Protein AF-A0A2S9GM62-F1 (afdb_monomer_lite)

Foldseek 3Di:
DVCPCVVVDDDPPDDDQDDDPPPCSVVVLVVQCVDPVDDDDDPLCVVPVDDDPPCPPHDVVSVVVVVVVVVVCCVVPVPPD

Secondary structure (DSSP, 8-state):
---GGGGG----S-------TTSSHHHHHHHHHT-TTS----HHHHH--SPPTT-TT--HHHHHHHHHHHHHHHHH-TT--

Radius of gyration: 16.21 Å; chains: 1; bounding box: 30×34×34 Å

pLDDT: mean 93.18, std 5.52, range [63.5, 97.06]

Sequence (81 aa):
KRHPEIFDIDIAAPMIIAGLPRTGTTHLHSLLAADPALRSLPYWEAQEPLPPPGEEGTIEPRRQRTGDALNISNTLMPYFQ

Structure (mmCIF, N/CA/C/O backbone):
data_AF-A0A2S9GM62-F1
#
_entry.id   AF-A0A2S9GM62-F1
#
loop_
_atom_site.group_PDB
_atom_site.id
_atom_site.type_symbol
_atom_site.label_atom_id
_atom_site.label_alt_id
_atom_site.label_comp_id
_atom_site.label_asym_id
_atom_site.label_entity_id
_atom_site.label_seq_id
_atom_site.pdbx_PDB_ins_code
_atom_site.Cartn_x
_atom_site.Cartn_y
_atom_site.Cartn_z
_atom_site.occupancy
_atom_site.B_iso_or_equiv
_atom_site.auth_seq_id
_atom_site.auth_comp_id
_atom_site.auth_asym_id
_atom_site.auth_atom_id
_atom_site.pdbx_PDB_model_num
ATOM 1 N N . LYS A 1 1 ? -5.023 2.194 21.431 1.00 65.62 1 LYS A N 1
ATOM 2 C CA . LYS A 1 1 ? -6.209 1.307 21.554 1.00 65.62 1 LYS A CA 1
ATOM 3 C C . LYS A 1 1 ? -7.505 2.054 21.186 1.00 65.62 1 LYS A C 1
ATOM 5 O O . LYS A 1 1 ? -8.435 2.045 21.974 1.00 65.62 1 LYS A O 1
ATOM 10 N N . ARG A 1 2 ? -7.562 2.750 20.037 1.00 84.56 2 ARG A N 1
ATOM 11 C CA . ARG A 1 2 ? -8.763 3.518 19.631 1.00 84.56 2 ARG A CA 1
ATOM 12 C C . ARG A 1 2 ? -9.791 2.646 18.888 1.00 84.56 2 ARG A C 1
ATOM 14 O O . ARG A 1 2 ? -10.973 2.912 19.004 1.00 84.56 2 ARG A O 1
ATOM 21 N N . HIS A 1 3 ? -9.312 1.588 18.230 1.00 87.00 3 HIS A N 1
ATOM 22 C CA . HIS A 1 3 ? -10.099 0.647 17.433 1.00 87.00 3 HIS A CA 1
ATOM 23 C C . HIS A 1 3 ? -9.749 -0.804 17.815 1.00 87.00 3 HIS A C 1
ATOM 25 O O . HIS A 1 3 ? -8.890 -1.411 17.168 1.00 87.00 3 HIS A O 1
ATOM 31 N N . PRO A 1 4 ? -10.260 -1.333 18.946 1.00 93.69 4 PRO A N 1
ATOM 32 C CA . PRO A 1 4 ? -10.017 -2.722 19.343 1.00 93.69 4 PRO A CA 1
ATOM 33 C C . PRO A 1 4 ? -10.631 -3.747 18.374 1.00 93.69 4 PRO A C 1
ATOM 35 O O . PRO A 1 4 ? -10.085 -4.835 18.248 1.00 93.69 4 PRO A O 1
ATOM 38 N N . GLU A 1 5 ? -11.691 -3.385 17.650 1.00 95.00 5 GLU A N 1
ATOM 39 C CA . GLU A 1 5 ? -12.402 -4.234 16.685 1.00 95.00 5 GLU A CA 1
ATOM 40 C C . GLU A 1 5 ? -11.532 -4.708 15.509 1.00 95.00 5 GLU A C 1
ATOM 42 O O . GLU A 1 5 ? -11.855 -5.688 14.849 1.00 95.00 5 GLU A O 1
ATOM 47 N N . ILE A 1 6 ? -10.401 -4.042 15.247 1.00 93.44 6 ILE A N 1
ATOM 48 C CA . ILE A 1 6 ? -9.475 -4.422 14.168 1.00 93.44 6 ILE A CA 1
ATOM 49 C C . ILE A 1 6 ? -8.863 -5.808 14.418 1.00 93.44 6 ILE A C 1
ATOM 51 O O . ILE A 1 6 ? -8.544 -6.511 13.464 1.00 93.44 6 ILE A O 1
ATOM 55 N N . PHE A 1 7 ? -8.711 -6.217 15.683 1.00 95.12 7 PHE A N 1
ATOM 56 C CA . PHE A 1 7 ? -8.177 -7.540 16.024 1.00 95.12 7 PHE A CA 1
ATOM 57 C C . PHE A 1 7 ? -9.125 -8.689 15.662 1.00 95.12 7 PHE A C 1
ATOM 59 O O . PHE A 1 7 ? -8.670 -9.826 15.568 1.00 95.12 7 PHE A O 1
ATOM 66 N N . ASP A 1 8 ? -10.404 -8.390 15.430 1.00 96.44 8 ASP A N 1
ATOM 67 C CA . ASP A 1 8 ? -11.421 -9.373 15.057 1.00 96.44 8 ASP A CA 1
ATOM 68 C C . ASP A 1 8 ? -11.564 -9.517 13.527 1.00 96.44 8 ASP A C 1
ATOM 70 O O . ASP A 1 8 ? -12.358 -10.328 13.049 1.00 96.44 8 ASP A O 1
ATOM 74 N N . ILE A 1 9 ? -10.812 -8.736 12.738 1.00 95.62 9 ILE A N 1
ATOM 75 C CA . ILE A 1 9 ? -10.845 -8.792 11.271 1.00 95.62 9 ILE A CA 1
ATOM 76 C C . ILE A 1 9 ? -10.020 -9.989 10.785 1.00 95.62 9 ILE A C 1
ATOM 78 O O . ILE A 1 9 ? -8.796 -10.004 10.920 1.00 95.62 9 ILE A O 1
ATOM 82 N N . ASP A 1 10 ? -10.684 -10.961 10.156 1.00 96.31 10 ASP A N 1
ATOM 83 C CA . ASP A 1 10 ? -10.014 -12.085 9.498 1.00 96.31 10 ASP A CA 1
ATOM 84 C C . ASP A 1 10 ? -9.468 -11.685 8.117 1.00 96.31 10 ASP A C 1
ATOM 86 O O . ASP A 1 10 ? -10.154 -11.049 7.310 1.00 96.31 10 ASP A O 1
ATOM 90 N N . ILE A 1 11 ? -8.227 -12.079 7.833 1.00 94.38 11 ILE A N 1
ATOM 91 C CA . ILE A 1 11 ? -7.570 -11.871 6.539 1.00 94.38 11 ILE A CA 1
ATOM 92 C C . ILE A 1 11 ? -7.519 -13.222 5.830 1.00 94.38 11 ILE A C 1
ATOM 94 O O . ILE A 1 11 ? -6.540 -13.966 5.926 1.00 94.38 11 ILE A O 1
ATOM 98 N N . ALA A 1 12 ? -8.588 -13.541 5.105 1.00 95.06 12 ALA A N 1
ATOM 99 C CA . ALA A 1 12 ? -8.701 -14.800 4.384 1.00 95.06 12 ALA A CA 1
ATOM 100 C C . ALA A 1 12 ? -7.801 -14.823 3.134 1.00 95.06 12 ALA A C 1
ATOM 102 O O . ALA A 1 12 ? -7.875 -13.939 2.284 1.00 95.06 12 ALA A O 1
ATOM 103 N N . ALA A 1 13 ? -6.985 -15.874 3.012 1.00 94.62 13 ALA A N 1
ATOM 104 C CA . ALA A 1 13 ? -6.159 -16.180 1.838 1.00 94.62 13 ALA A CA 1
ATOM 105 C C . ALA A 1 13 ? -5.292 -15.007 1.307 1.00 94.62 13 ALA A C 1
ATOM 107 O O . ALA A 1 13 ? -5.387 -14.652 0.128 1.00 94.62 13 ALA A O 1
ATOM 108 N N . PRO A 1 14 ? -4.408 -14.407 2.130 1.00 95.62 14 PRO A N 1
ATOM 109 C CA . PRO A 1 14 ? -3.523 -13.347 1.665 1.00 95.62 14 PRO A CA 1
ATOM 110 C C . PRO A 1 14 ? -2.511 -13.881 0.643 1.00 95.62 14 PRO A C 1
ATOM 112 O O . PRO A 1 14 ? -1.853 -14.900 0.861 1.00 95.62 14 PRO A O 1
ATOM 115 N N . MET A 1 15 ? -2.340 -13.155 -0.460 1.00 95.31 15 MET A N 1
ATOM 116 C CA . MET A 1 15 ? -1.308 -13.443 -1.455 1.00 95.31 15 MET A CA 1
ATOM 117 C C . MET A 1 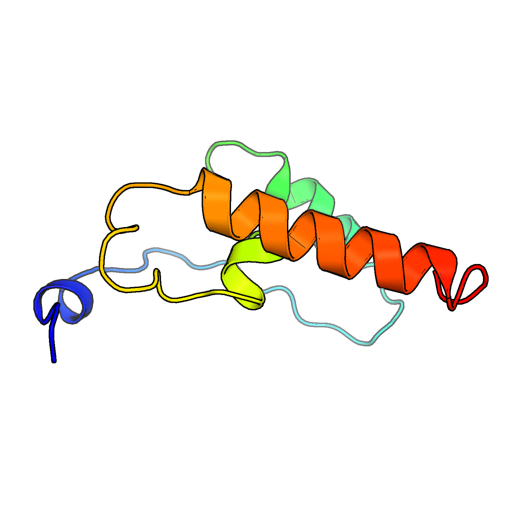15 ? -0.056 -12.618 -1.160 1.00 95.31 15 MET A C 1
ATOM 119 O O . MET A 1 15 ? -0.107 -11.390 -1.123 1.00 95.31 15 MET A O 1
ATOM 123 N N . ILE A 1 16 ? 1.081 -13.291 -0.976 1.00 95.81 16 ILE A N 1
ATOM 124 C CA . ILE A 1 16 ? 2.369 -12.647 -0.696 1.00 95.81 16 ILE A CA 1
ATOM 125 C C . ILE A 1 16 ? 3.292 -12.849 -1.895 1.00 95.81 16 ILE A C 1
ATOM 127 O O . ILE A 1 16 ? 3.594 -13.980 -2.274 1.00 95.81 16 ILE A O 1
ATOM 131 N N . ILE A 1 17 ? 3.768 -11.748 -2.477 1.00 95.69 17 ILE A N 1
ATOM 132 C CA . ILE A 1 17 ? 4.765 -11.775 -3.549 1.00 95.69 17 ILE A CA 1
ATOM 133 C C . ILE A 1 17 ? 6.146 -11.625 -2.917 1.00 95.69 17 ILE A C 1
ATOM 135 O O . ILE A 1 17 ? 6.461 -10.588 -2.337 1.00 95.69 17 ILE A O 1
ATOM 139 N N . ALA A 1 18 ? 6.979 -12.651 -3.059 1.00 96.00 18 ALA A N 1
ATOM 140 C CA . ALA A 1 18 ? 8.367 -12.641 -2.618 1.00 96.00 18 ALA A CA 1
ATOM 141 C C . ALA A 1 18 ? 9.291 -13.027 -3.779 1.00 96.00 18 ALA A C 1
ATOM 143 O O . ALA A 1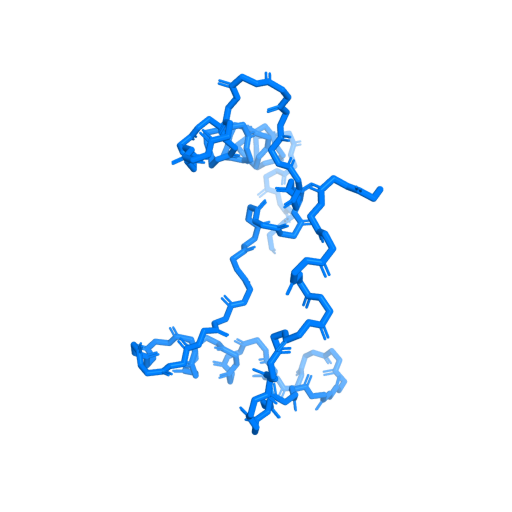 18 ? 8.948 -13.863 -4.613 1.00 96.00 18 ALA A O 1
ATOM 144 N N . GLY A 1 19 ? 10.468 -12.411 -3.838 1.00 94.75 19 GLY A N 1
ATOM 145 C CA . GLY A 1 19 ? 11.456 -12.654 -4.883 1.00 94.75 19 GLY A CA 1
ATOM 146 C C . GLY A 1 19 ? 12.617 -11.672 -4.789 1.00 94.75 19 GLY A C 1
ATOM 147 O O . GLY A 1 19 ? 12.549 -10.680 -4.062 1.00 94.75 19 GLY A O 1
ATOM 148 N N . LEU A 1 20 ? 13.694 -11.946 -5.525 1.00 97.06 20 LEU A N 1
ATOM 149 C CA . LEU A 1 20 ? 14.827 -11.027 -5.591 1.00 97.06 20 LEU A CA 1
ATOM 150 C C . LEU A 1 20 ? 14.424 -9.729 -6.309 1.00 97.06 20 LEU A C 1
ATOM 152 O O . LEU A 1 20 ? 13.577 -9.761 -7.215 1.00 97.06 20 LEU A O 1
ATOM 156 N N . PRO A 1 21 ? 15.054 -8.588 -5.981 1.00 94.00 21 PRO A N 1
ATOM 157 C CA . PRO A 1 21 ? 14.921 -7.387 -6.791 1.00 94.00 21 PRO A CA 1
ATOM 158 C C . PRO A 1 21 ? 15.195 -7.705 -8.267 1.00 94.00 21 PRO A C 1
ATOM 160 O O . PRO A 1 21 ? 16.097 -8.477 -8.583 1.00 94.00 21 PRO A O 1
ATOM 163 N N . ARG A 1 22 ? 14.429 -7.089 -9.177 1.00 93.94 22 ARG A N 1
ATOM 164 C CA . ARG A 1 22 ? 14.573 -7.243 -10.642 1.00 93.94 22 ARG A CA 1
ATOM 165 C C . ARG A 1 22 ? 14.166 -8.612 -11.221 1.00 93.94 22 ARG A C 1
ATOM 167 O O . ARG A 1 22 ? 14.511 -8.904 -12.358 1.00 93.94 22 ARG A O 1
ATOM 174 N N . THR A 1 23 ? 13.363 -9.406 -10.509 1.00 96.62 23 THR A N 1
ATOM 175 C CA . THR A 1 23 ? 12.796 -10.684 -11.013 1.00 96.62 23 THR A CA 1
ATOM 176 C C . THR A 1 23 ? 11.357 -10.577 -11.532 1.00 96.62 23 THR A C 1
ATOM 178 O O . THR A 1 23 ? 10.660 -11.574 -11.682 1.00 96.62 23 THR A O 1
ATOM 181 N N . GLY A 1 24 ? 10.883 -9.357 -11.807 1.00 95.69 24 GLY A N 1
ATOM 182 C CA . GLY A 1 24 ? 9.524 -9.125 -12.308 1.00 95.69 24 GLY A CA 1
ATOM 183 C C . GLY A 1 24 ? 8.435 -9.089 -11.229 1.00 95.69 24 GLY A C 1
ATOM 184 O O . GLY A 1 24 ? 7.261 -8.976 -11.572 1.00 95.69 24 GLY A O 1
ATOM 185 N N . THR A 1 25 ? 8.793 -9.102 -9.940 1.00 96.62 25 THR A N 1
ATOM 186 C CA . THR A 1 25 ? 7.836 -9.003 -8.819 1.00 96.62 25 THR A CA 1
ATOM 187 C C . THR A 1 25 ? 6.948 -7.761 -8.901 1.00 96.62 25 THR A C 1
ATOM 189 O O . THR A 1 25 ? 5.755 -7.857 -8.637 1.00 96.62 25 THR A O 1
ATOM 192 N N . THR A 1 26 ? 7.481 -6.619 -9.347 1.00 94.88 26 THR A N 1
ATOM 193 C CA . THR A 1 26 ? 6.692 -5.398 -9.590 1.00 94.88 26 THR A CA 1
ATOM 194 C C . THR A 1 26 ? 5.637 -5.601 -10.676 1.00 94.88 26 THR A C 1
ATOM 196 O O . THR A 1 26 ? 4.501 -5.177 -10.509 1.00 94.88 26 THR A O 1
ATOM 199 N N . HIS A 1 27 ? 5.990 -6.268 -11.780 1.00 96.31 27 HIS A N 1
ATOM 200 C CA . HIS A 1 27 ? 5.049 -6.517 -12.871 1.00 96.31 27 HIS A CA 1
ATOM 201 C C . HIS A 1 27 ? 3.940 -7.477 -12.433 1.00 96.31 27 HIS A C 1
ATOM 203 O O . HIS A 1 27 ? 2.766 -7.192 -12.649 1.00 96.31 27 HIS A O 1
ATOM 209 N N . LEU A 1 28 ? 4.305 -8.563 -11.745 1.00 96.62 28 LEU A N 1
ATOM 210 C CA . LEU A 1 28 ? 3.341 -9.498 -11.165 1.00 96.62 28 LEU A CA 1
ATOM 211 C C . LEU A 1 28 ? 2.406 -8.804 -10.164 1.00 96.62 28 LEU A C 1
ATOM 213 O O . LEU A 1 28 ? 1.198 -9.014 -10.214 1.00 96.62 28 LEU A O 1
ATOM 217 N N . HIS A 1 29 ? 2.950 -7.948 -9.294 1.00 96.31 29 HIS A N 1
ATOM 218 C CA . HIS A 1 29 ? 2.154 -7.156 -8.358 1.00 96.31 29 HIS A CA 1
ATOM 219 C C . HIS A 1 29 ? 1.144 -6.271 -9.091 1.00 96.31 29 HIS A C 1
ATOM 221 O O . HIS A 1 29 ? -0.032 -6.285 -8.744 1.00 96.31 29 HIS A O 1
ATOM 227 N N . SER A 1 30 ? 1.572 -5.545 -10.130 1.00 95.44 30 SER A N 1
ATOM 228 C CA . SER A 1 30 ? 0.678 -4.693 -10.921 1.00 95.44 30 SER A CA 1
ATOM 229 C C . SER A 1 30 ? -0.416 -5.479 -11.646 1.00 95.44 30 SER A C 1
ATOM 231 O O . SER A 1 30 ? -1.537 -4.991 -11.738 1.00 95.44 30 SER A O 1
ATOM 233 N N . LEU A 1 31 ? -0.117 -6.687 -12.140 1.00 96.62 31 LEU A N 1
ATOM 234 C CA . LEU A 1 31 ? -1.121 -7.552 -12.767 1.00 96.62 31 LEU A CA 1
ATOM 235 C C . LEU A 1 31 ? -2.185 -8.010 -11.764 1.00 96.62 31 LEU A C 1
ATOM 237 O O . LEU A 1 31 ? -3.371 -7.918 -12.060 1.00 96.62 31 LEU A O 1
ATOM 241 N N . LEU A 1 32 ? -1.775 -8.463 -10.577 1.00 96.31 32 LEU A N 1
ATOM 242 C CA . LEU A 1 32 ? -2.711 -8.880 -9.527 1.00 96.31 32 LEU A CA 1
ATOM 243 C C . LEU A 1 32 ? -3.524 -7.696 -8.983 1.00 96.31 32 LEU A C 1
ATOM 245 O O . LEU A 1 32 ? -4.713 -7.834 -8.729 1.00 96.31 32 LEU A O 1
ATOM 249 N N . ALA A 1 33 ? -2.909 -6.518 -8.854 1.00 95.88 33 ALA A N 1
ATOM 250 C CA . ALA A 1 33 ? -3.574 -5.302 -8.385 1.00 95.88 33 ALA A CA 1
ATOM 251 C C . ALA A 1 33 ? -4.652 -4.765 -9.348 1.00 95.88 33 ALA A C 1
ATOM 253 O O . ALA A 1 33 ? -5.456 -3.926 -8.948 1.00 95.88 33 ALA A O 1
ATOM 254 N N . ALA A 1 34 ? -4.665 -5.209 -10.609 1.00 96.19 34 ALA A N 1
ATOM 255 C CA . ALA A 1 34 ? -5.687 -4.822 -11.579 1.00 96.19 34 ALA A CA 1
ATOM 256 C C . ALA A 1 34 ? -7.018 -5.572 -11.385 1.00 96.19 34 ALA A C 1
ATOM 258 O O . ALA A 1 34 ? -8.039 -5.134 -11.918 1.00 96.19 34 ALA A O 1
ATOM 259 N N . ASP A 1 35 ? -7.019 -6.687 -10.647 1.00 96.56 35 ASP A N 1
ATOM 260 C CA . ASP A 1 35 ? -8.235 -7.434 -10.335 1.00 96.56 35 ASP A CA 1
ATOM 261 C C . ASP A 1 35 ? -9.010 -6.737 -9.198 1.00 96.56 35 ASP A C 1
ATOM 263 O O . ASP A 1 35 ? -8.494 -6.647 -8.083 1.00 96.56 35 ASP A O 1
ATOM 267 N N . PRO A 1 36 ? -10.255 -6.269 -9.422 1.00 95.00 36 PRO A N 1
ATOM 268 C CA . PRO A 1 36 ? -11.057 -5.621 -8.384 1.00 95.00 36 PRO A CA 1
ATOM 269 C C . PRO A 1 36 ? -11.448 -6.552 -7.224 1.00 95.00 36 PRO A C 1
ATOM 271 O O . PRO A 1 36 ? -11.877 -6.060 -6.180 1.00 95.00 36 PRO A O 1
ATOM 274 N N . ALA A 1 37 ? -11.328 -7.875 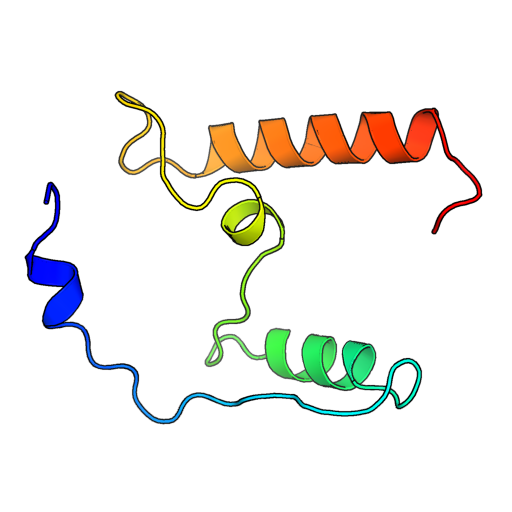-7.384 1.00 94.88 37 ALA A N 1
ATOM 275 C CA . ALA A 1 37 ? -11.523 -8.832 -6.298 1.00 94.88 37 ALA A CA 1
ATOM 276 C C . ALA A 1 37 ? -10.329 -8.882 -5.328 1.00 94.88 37 ALA A C 1
ATOM 278 O O . ALA A 1 37 ? -10.463 -9.397 -4.216 1.00 94.88 37 ALA A O 1
ATOM 279 N N . LEU A 1 38 ? -9.169 -8.348 -5.725 1.00 95.00 38 LEU A N 1
ATOM 280 C CA . LEU A 1 38 ? -7.958 -8.302 -4.917 1.00 95.00 38 LEU A CA 1
ATOM 281 C C . LEU A 1 38 ? -7.701 -6.883 -4.406 1.00 95.00 38 LEU A C 1
ATOM 283 O O . LEU A 1 38 ? -7.893 -5.886 -5.099 1.00 95.00 38 LEU A O 1
ATOM 287 N N . ARG A 1 39 ? -7.203 -6.783 -3.171 1.00 94.88 39 ARG A N 1
ATOM 288 C CA . ARG A 1 39 ? -6.746 -5.516 -2.594 1.00 94.88 39 ARG A CA 1
ATOM 289 C C . ARG A 1 39 ? -5.223 -5.500 -2.526 1.00 94.88 39 ARG A C 1
ATOM 291 O O . ARG A 1 39 ? -4.635 -6.194 -1.703 1.00 94.88 39 ARG A O 1
ATOM 298 N N . SER A 1 40 ? -4.589 -4.655 -3.335 1.00 95.44 40 SER A N 1
ATOM 299 C CA . SER A 1 40 ? -3.179 -4.278 -3.158 1.00 95.44 40 SER A CA 1
ATOM 300 C C . SER A 1 40 ? -3.047 -3.095 -2.199 1.00 95.44 40 SER A C 1
ATOM 302 O O . S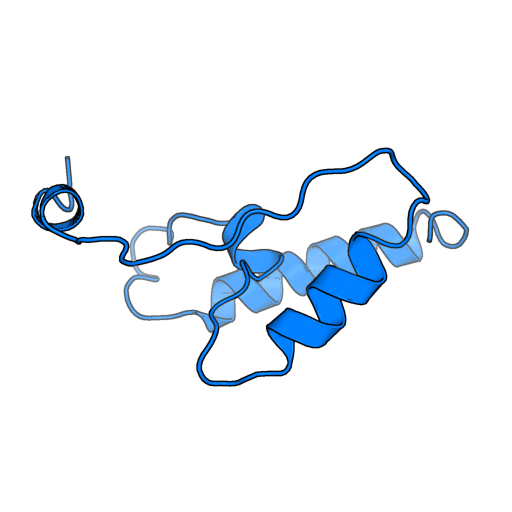ER A 1 40 ? -3.938 -2.247 -2.172 1.00 95.44 40 SER A O 1
ATOM 304 N N . LEU A 1 41 ? -1.927 -2.985 -1.477 1.00 94.81 41 LEU A N 1
ATOM 305 C CA . LEU A 1 41 ? -1.630 -1.828 -0.626 1.00 94.81 41 LEU A CA 1
ATOM 306 C C . LEU A 1 41 ? -1.311 -0.595 -1.497 1.00 94.81 41 LEU A C 1
ATOM 308 O O . LEU A 1 41 ? -0.270 -0.579 -2.160 1.00 94.81 41 LEU A O 1
ATOM 312 N N . PRO A 1 42 ? -2.155 0.451 -1.510 1.00 94.00 42 PRO A N 1
ATOM 313 C CA . PRO A 1 42 ? -1.849 1.682 -2.223 1.00 94.00 42 PRO A CA 1
ATOM 314 C C . PRO A 1 42 ? -0.657 2.399 -1.586 1.00 94.00 42 PRO A C 1
ATOM 316 O O . PRO A 1 42 ? -0.500 2.405 -0.365 1.00 94.00 42 PRO A O 1
ATOM 319 N N . TYR A 1 43 ? 0.141 3.089 -2.402 1.00 94.19 43 TYR A N 1
ATOM 320 C CA . TYR A 1 43 ? 1.328 3.799 -1.914 1.00 94.19 43 TYR A CA 1
ATOM 321 C C . TYR A 1 43 ? 1.010 4.811 -0.798 1.00 94.19 43 TYR A C 1
ATOM 323 O O . TYR A 1 43 ? 1.726 4.877 0.196 1.00 94.19 43 TYR A O 1
ATOM 331 N N . TRP A 1 44 ? -0.103 5.543 -0.911 1.00 95.44 44 TRP A N 1
ATOM 332 C CA . TRP A 1 44 ? -0.522 6.514 0.104 1.00 95.44 44 TRP A CA 1
ATOM 333 C C . TRP A 1 44 ? -0.905 5.866 1.446 1.00 95.44 44 TRP A C 1
ATOM 335 O O . TRP A 1 44 ? -0.646 6.466 2.482 1.00 95.44 44 TRP A O 1
ATOM 345 N N . GLU A 1 45 ? -1.456 4.642 1.460 1.00 95.25 45 GLU A N 1
ATOM 346 C CA . GLU A 1 45 ? -1.737 3.914 2.714 1.00 95.25 45 GLU A CA 1
ATOM 347 C C . GLU A 1 45 ? -0.439 3.475 3.395 1.00 95.25 45 GLU A C 1
ATOM 349 O O . GLU A 1 45 ? -0.361 3.454 4.619 1.00 95.25 45 GLU A O 1
ATOM 354 N N . ALA A 1 46 ? 0.593 3.150 2.610 1.00 94.75 46 ALA A N 1
ATOM 355 C CA . ALA A 1 46 ? 1.905 2.805 3.144 1.00 94.75 46 ALA A CA 1
ATOM 356 C C . ALA A 1 46 ? 2.625 4.021 3.756 1.00 94.75 46 ALA A C 1
ATOM 358 O O . ALA A 1 46 ? 3.329 3.869 4.752 1.00 94.75 46 ALA A O 1
ATOM 359 N N . GLN A 1 47 ? 2.459 5.214 3.168 1.00 94.25 47 GLN A N 1
ATOM 360 C CA . GLN A 1 47 ? 3.061 6.454 3.675 1.00 94.25 47 GLN A CA 1
ATOM 361 C C . GLN A 1 47 ? 2.281 7.047 4.860 1.00 94.25 47 GLN A C 1
ATOM 363 O O . GLN A 1 47 ? 2.884 7.458 5.849 1.00 94.25 47 GLN A O 1
ATOM 368 N N . GLU A 1 48 ? 0.946 7.065 4.787 1.00 93.81 48 GLU A N 1
ATOM 369 C CA . GLU A 1 48 ? 0.056 7.617 5.816 1.00 93.81 48 GLU A CA 1
ATOM 370 C C . GLU A 1 48 ? -1.002 6.582 6.264 1.00 93.81 48 GLU A C 1
ATOM 372 O O . GLU A 1 48 ? -2.188 6.690 5.919 1.00 93.81 48 GLU A O 1
ATOM 377 N N . PRO A 1 49 ? -0.611 5.568 7.063 1.00 91.75 49 PRO A N 1
ATOM 378 C CA . PRO A 1 49 ? -1.497 4.459 7.425 1.00 91.75 49 PRO A CA 1
ATOM 379 C C . PRO A 1 49 ? -2.658 4.885 8.328 1.00 91.75 49 PRO A C 1
ATOM 381 O O . PRO A 1 49 ? -3.763 4.351 8.222 1.00 91.75 49 PRO A O 1
ATOM 384 N N . LEU A 1 50 ? -2.429 5.867 9.202 1.00 90.94 50 LEU A N 1
ATOM 385 C CA . LEU A 1 50 ? -3.420 6.350 10.158 1.00 90.94 50 LEU A CA 1
ATOM 386 C C . LEU A 1 50 ? -3.898 7.751 9.763 1.00 90.94 50 LEU A C 1
ATOM 388 O O . LEU A 1 50 ? -3.059 8.618 9.510 1.00 90.94 50 LEU A O 1
ATOM 392 N N . PRO A 1 51 ? -5.218 8.003 9.733 1.00 89.31 51 PRO A N 1
ATOM 393 C CA . PRO A 1 51 ? -5.724 9.352 9.545 1.00 89.31 51 PRO A CA 1
ATOM 394 C C . PRO A 1 51 ? -5.381 10.227 10.767 1.00 89.31 51 PRO A C 1
ATOM 396 O O . PRO A 1 51 ? -5.472 9.757 11.909 1.00 89.3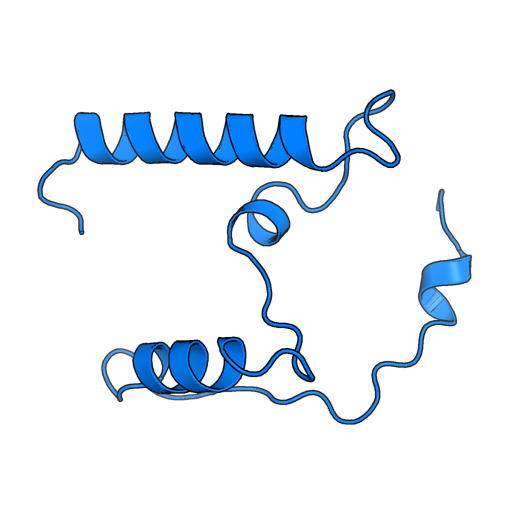1 51 PRO A O 1
ATOM 399 N N . PRO A 1 52 ? -5.011 11.500 10.555 1.00 88.75 52 PRO A N 1
ATOM 400 C CA . PRO A 1 52 ? -4.968 12.500 11.614 1.00 88.75 52 PRO A CA 1
ATOM 401 C C . PRO A 1 52 ? -6.345 12.704 12.275 1.00 88.75 52 PRO A C 1
ATOM 403 O O . PRO A 1 52 ? -7.375 12.439 11.647 1.00 88.75 52 PRO A O 1
ATOM 406 N N . PRO A 1 53 ? -6.395 13.221 13.518 1.00 88.12 53 PRO A N 1
ATOM 407 C CA . PRO A 1 53 ? -7.655 13.600 14.154 1.00 88.12 53 PRO A CA 1
ATOM 408 C C . PRO A 1 53 ? -8.440 14.606 13.302 1.00 88.12 53 PRO A C 1
ATOM 410 O O . PRO A 1 53 ? -7.883 15.621 12.889 1.00 88.12 53 PRO A O 1
ATOM 413 N N . GLY A 1 54 ? -9.728 14.351 13.070 1.00 87.62 54 GLY A N 1
ATOM 414 C CA . GLY A 1 54 ? -10.604 15.195 12.251 1.00 87.62 54 GLY A CA 1
ATOM 415 C C . GLY A 1 54 ? -10.625 14.843 10.761 1.00 87.62 54 GLY A C 1
ATOM 416 O O . GLY A 1 54 ? -11.452 15.383 10.031 1.00 87.62 54 GLY A O 1
ATOM 417 N N . GLU A 1 55 ? -9.766 13.927 10.307 1.00 90.00 55 GLU A N 1
ATOM 418 C CA . GLU A 1 55 ? -9.783 13.381 8.941 1.00 90.00 55 GLU A CA 1
ATOM 419 C C . GLU A 1 55 ? -10.366 11.955 8.893 1.00 90.00 55 GLU A C 1
ATOM 421 O O . GLU A 1 55 ? -10.329 11.295 7.848 1.00 90.00 55 GLU A O 1
ATOM 426 N N . GLU A 1 56 ? -10.913 11.451 10.008 1.00 87.69 56 GLU A N 1
ATOM 427 C CA . GLU A 1 56 ? -11.499 10.113 10.067 1.00 87.69 56 GLU A CA 1
ATOM 428 C C . GLU A 1 56 ? -12.638 9.951 9.041 1.00 87.69 56 GLU A C 1
ATOM 430 O O . GLU A 1 56 ? -13.502 10.810 8.889 1.00 87.69 56 GLU A O 1
ATOM 435 N N . GLY A 1 57 ? -12.640 8.834 8.306 1.00 84.25 57 GLY A N 1
ATOM 436 C CA . GLY A 1 57 ? -13.641 8.564 7.265 1.00 84.25 57 GLY A CA 1
ATOM 437 C C . GLY A 1 57 ? -13.378 9.249 5.919 1.00 84.25 57 GLY A C 1
ATOM 438 O O . GLY A 1 57 ? -14.092 8.975 4.956 1.00 84.25 57 GLY A O 1
ATOM 439 N N . THR A 1 58 ? -12.332 10.074 5.809 1.00 90.62 58 THR A N 1
ATOM 440 C CA . THR A 1 58 ? -11.901 10.671 4.538 1.00 90.62 58 THR A CA 1
ATOM 441 C C . THR A 1 58 ? -10.548 10.118 4.085 1.00 90.62 58 THR A C 1
ATOM 443 O O . THR A 1 58 ? -9.678 9.765 4.884 1.00 90.62 58 THR A O 1
ATOM 446 N N . ILE A 1 59 ? -10.378 9.989 2.769 1.00 92.88 59 ILE A N 1
ATOM 447 C CA . ILE A 1 59 ? -9.148 9.465 2.150 1.00 92.88 59 ILE A CA 1
ATOM 448 C C . ILE A 1 59 ? -8.372 10.580 1.440 1.00 92.88 59 ILE A C 1
ATOM 450 O O . ILE A 1 59 ? -7.141 10.572 1.422 1.00 92.88 59 ILE A O 1
ATOM 454 N N . GLU A 1 60 ? -9.091 11.548 0.873 1.00 94.69 60 GLU A N 1
ATOM 455 C CA . GLU A 1 60 ? -8.535 12.542 -0.043 1.00 94.69 60 GLU A CA 1
ATOM 456 C C . GLU A 1 60 ? -7.387 13.382 0.538 1.00 94.69 60 GLU A C 1
ATOM 458 O O . GLU A 1 60 ? -6.367 13.500 -0.141 1.00 94.69 60 GLU A O 1
ATOM 463 N N . PRO A 1 61 ? -7.444 13.876 1.793 1.00 94.69 61 PRO A N 1
ATOM 464 C CA . PRO A 1 61 ? -6.346 14.671 2.346 1.00 94.69 61 PRO A CA 1
ATOM 465 C C . PRO A 1 61 ? -5.000 13.928 2.353 1.00 94.69 61 PRO A C 1
ATOM 467 O O . PRO A 1 61 ? -3.968 14.499 2.003 1.00 94.69 61 PRO A O 1
ATOM 470 N N . ARG A 1 62 ? -5.010 12.626 2.672 1.00 94.19 62 ARG A N 1
ATOM 471 C CA . ARG A 1 62 ? -3.811 11.769 2.683 1.00 94.19 62 ARG A CA 1
ATOM 472 C C . ARG A 1 62 ? -3.279 11.495 1.281 1.00 94.19 62 ARG A C 1
ATOM 474 O O . ARG A 1 62 ? -2.067 11.506 1.057 1.00 94.19 62 ARG A O 1
ATOM 481 N N . ARG A 1 63 ? -4.181 11.265 0.321 1.00 95.06 63 ARG A N 1
ATOM 482 C CA . ARG A 1 63 ? -3.807 11.080 -1.090 1.00 95.06 63 ARG A CA 1
ATOM 483 C C . ARG A 1 63 ? -3.169 12.338 -1.657 1.00 95.06 63 ARG A C 1
ATOM 485 O O . ARG A 1 63 ? -2.132 12.222 -2.305 1.00 95.06 63 ARG A O 1
ATOM 492 N N . GLN A 1 64 ? -3.743 13.504 -1.364 1.00 95.44 64 GLN A N 1
ATOM 493 C CA . GLN A 1 64 ? -3.219 14.787 -1.815 1.00 95.44 64 GLN A CA 1
ATOM 494 C C . GLN A 1 64 ? -1.815 15.031 -1.257 1.00 95.44 64 GLN A C 1
ATOM 496 O O . GLN A 1 64 ? -0.885 15.222 -2.035 1.00 95.44 64 GLN A O 1
ATOM 501 N N . ARG A 1 65 ? -1.621 14.902 0.064 1.00 95.06 65 ARG A N 1
ATOM 502 C CA . ARG A 1 65 ? -0.298 15.068 0.695 1.00 95.06 65 ARG A CA 1
ATOM 503 C C . ARG A 1 65 ? 0.752 14.114 0.131 1.00 95.06 65 ARG A C 1
ATOM 505 O O . ARG A 1 65 ? 1.870 14.533 -0.167 1.00 95.06 65 ARG A O 1
ATOM 512 N N . THR A 1 66 ? 0.389 12.845 -0.064 1.00 95.88 66 THR A N 1
ATOM 513 C CA . THR A 1 66 ? 1.294 11.859 -0.675 1.00 95.88 66 THR A CA 1
ATOM 514 C C . THR A 1 66 ? 1.636 12.238 -2.119 1.00 95.88 66 THR A C 1
ATOM 516 O O . THR A 1 66 ? 2.792 12.127 -2.527 1.00 95.88 66 THR A O 1
ATOM 519 N N . GLY A 1 67 ? 0.649 12.692 -2.896 1.00 96.12 67 GLY A N 1
ATOM 520 C CA . GLY A 1 67 ? 0.844 13.165 -4.265 1.00 96.12 67 GLY A CA 1
ATOM 521 C C . GLY A 1 67 ? 1.766 14.381 -4.334 1.00 96.12 67 GLY A C 1
ATOM 522 O O . GLY A 1 67 ? 2.697 14.397 -5.136 1.00 96.12 67 GLY A O 1
ATOM 523 N N . ASP A 1 68 ? 1.574 15.357 -3.448 1.00 96.50 68 ASP A N 1
ATOM 524 C CA . ASP A 1 68 ? 2.408 16.556 -3.356 1.00 96.50 68 ASP A CA 1
ATOM 525 C C . ASP A 1 68 ? 3.857 16.204 -2.997 1.00 96.50 68 ASP A C 1
ATOM 527 O O . ASP A 1 68 ? 4.792 16.669 -3.652 1.00 96.50 68 ASP A O 1
ATOM 531 N N . ALA A 1 69 ? 4.059 15.313 -2.022 1.00 94.50 69 ALA A N 1
ATOM 532 C CA . ALA A 1 69 ? 5.387 14.829 -1.650 1.00 94.50 69 ALA A CA 1
ATOM 533 C C . ALA A 1 69 ? 6.079 14.086 -2.807 1.00 94.50 69 ALA A C 1
ATOM 535 O O . ALA A 1 69 ? 7.267 14.301 -3.070 1.00 94.50 69 ALA A O 1
ATOM 536 N N . LEU A 1 70 ? 5.336 13.248 -3.538 1.00 93.81 70 LEU A N 1
ATOM 537 C CA . LEU A 1 70 ? 5.847 12.547 -4.715 1.00 93.81 70 LEU A CA 1
ATOM 538 C C . LEU A 1 70 ? 6.229 13.525 -5.834 1.00 93.81 70 LEU A C 1
ATOM 540 O O . LEU A 1 70 ? 7.286 13.375 -6.445 1.00 93.81 70 LEU A O 1
ATOM 544 N N . ASN A 1 71 ? 5.416 14.555 -6.069 1.00 95.19 71 ASN A N 1
ATOM 545 C CA . ASN A 1 71 ? 5.701 15.593 -7.058 1.00 95.19 71 ASN A CA 1
ATOM 546 C C . ASN A 1 71 ? 6.967 16.385 -6.710 1.00 95.19 71 ASN A C 1
ATOM 548 O O . ASN A 1 71 ? 7.791 16.639 -7.590 1.00 95.19 71 ASN A O 1
ATOM 552 N N . ILE A 1 72 ? 7.161 16.726 -5.432 1.00 95.31 72 ILE A N 1
ATOM 553 C CA . ILE A 1 72 ? 8.387 17.381 -4.958 1.00 95.31 72 ILE A CA 1
ATOM 554 C C . ILE A 1 72 ? 9.598 16.477 -5.213 1.00 95.31 72 ILE A C 1
ATOM 556 O O . ILE A 1 72 ? 10.591 16.939 -5.772 1.00 95.31 72 ILE A O 1
ATOM 560 N N . SER A 1 73 ? 9.504 15.187 -4.869 1.00 93.44 73 SER A N 1
ATOM 561 C CA . SER A 1 73 ? 10.574 14.209 -5.108 1.00 93.44 73 SER A CA 1
ATOM 562 C C . SER A 1 73 ? 10.946 14.119 -6.592 1.00 93.44 73 SER A C 1
ATOM 564 O O . SER A 1 73 ? 12.112 14.275 -6.948 1.00 93.44 73 SER A O 1
ATOM 566 N N . ASN A 1 74 ? 9.948 13.977 -7.469 1.00 93.50 74 ASN A N 1
ATOM 567 C CA . ASN A 1 74 ? 10.147 13.934 -8.920 1.00 93.50 74 ASN A CA 1
ATOM 568 C C . ASN A 1 74 ? 10.763 15.229 -9.473 1.00 93.50 74 ASN A C 1
ATOM 570 O O . ASN A 1 74 ? 11.531 15.188 -10.429 1.00 93.50 74 ASN A O 1
ATOM 574 N N . THR A 1 75 ? 10.444 16.378 -8.872 1.00 95.88 75 THR A N 1
ATOM 575 C CA . THR A 1 75 ? 10.981 17.681 -9.291 1.00 95.88 75 THR A CA 1
ATOM 576 C C . THR A 1 75 ? 12.441 17.851 -8.870 1.00 95.88 75 THR A C 1
ATOM 578 O O . THR A 1 75 ? 13.260 18.323 -9.655 1.00 95.88 75 THR A O 1
ATOM 581 N N . LEU A 1 76 ? 12.781 17.474 -7.634 1.00 96.12 76 LEU A N 1
ATOM 582 C CA . LEU A 1 76 ? 14.129 17.643 -7.083 1.00 96.12 76 LEU A CA 1
ATOM 583 C C . LEU A 1 76 ? 15.107 16.569 -7.573 1.00 96.12 76 LEU A C 1
ATOM 585 O O . LEU A 1 76 ? 16.304 16.831 -7.680 1.00 96.12 76 LEU A O 1
ATOM 589 N N . MET A 1 77 ? 14.609 15.368 -7.871 1.00 95.25 77 MET A N 1
ATOM 590 C CA . MET A 1 77 ? 15.404 14.210 -8.282 1.00 95.25 77 MET A CA 1
ATOM 591 C C . MET A 1 77 ? 14.867 13.599 -9.590 1.00 95.25 77 MET A C 1
ATOM 593 O O . MET A 1 77 ? 14.456 12.439 -9.614 1.00 95.25 77 MET A O 1
ATOM 597 N N . PRO A 1 78 ? 14.899 14.341 -10.713 1.00 91.62 78 PRO A N 1
ATOM 598 C CA . PRO A 1 78 ? 14.216 13.951 -11.952 1.00 91.62 78 PRO A CA 1
ATOM 599 C C . PRO A 1 78 ? 14.757 12.675 -12.613 1.00 91.62 78 PRO A C 1
ATOM 601 O O . PRO A 1 78 ? 14.081 12.081 -13.445 1.00 91.62 78 PRO A O 1
ATOM 604 N N . TYR A 1 79 ? 15.967 12.240 -12.253 1.00 92.94 79 TYR A N 1
ATOM 605 C CA . TYR A 1 79 ? 16.604 11.039 -12.808 1.00 92.94 79 TYR A CA 1
ATOM 606 C C . TYR A 1 79 ? 16.477 9.803 -11.905 1.00 92.94 79 TYR A C 1
ATOM 608 O O . TYR A 1 79 ? 17.036 8.758 -12.222 1.00 92.94 79 TYR A O 1
ATOM 616 N N . PHE A 1 80 ? 15.785 9.922 -10.770 1.00 80.12 80 PHE A N 1
ATOM 617 C CA . PHE A 1 80 ? 15.631 8.869 -9.763 1.00 80.12 80 PHE A CA 1
ATOM 618 C C . PHE A 1 80 ? 14.259 8.187 -9.901 1.00 80.12 80 PHE A C 1
ATOM 620 O O . PHE A 1 80 ? 13.456 8.177 -8.969 1.00 80.12 80 PHE A O 1
ATOM 627 N N . GLN A 1 81 ? 13.98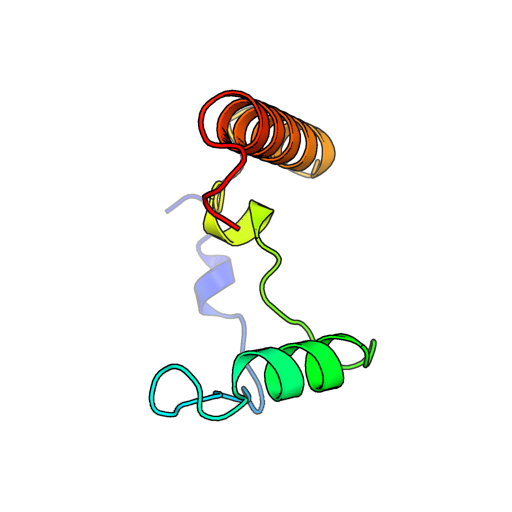4 7.657 -11.097 1.00 63.50 81 GLN A N 1
ATOM 628 C CA . GLN A 1 81 ? 12.780 6.877 -11.412 1.00 63.50 81 GLN A CA 1
ATOM 629 C C . GLN A 1 81 ? 13.119 5.427 -11.759 1.00 63.50 81 GLN A C 1
ATOM 631 O O . GLN A 1 81 ? 14.170 5.199 -12.400 1.00 63.50 81 GLN A O 1
#